Protein AF-A0A0V1NCY4-F1 (afdb_monomer)

pLDDT: mean 82.02, std 13.62, range [36.81, 96.12]

Solvent-accessible surface area (backbone atoms only — not comparable to full-atom values): 8505 Å² total; per-residue (Å²): 141,83,85,83,82,82,84,71,75,68,93,72,37,37,62,36,92,88,76,75,46,72,23,82,37,68,70,59,36,57,47,52,48,23,65,83,70,69,43,45,86,32,61,36,89,87,78,61,54,64,21,54,42,67,67,60,38,58,58,53,54,46,74,79,42,91,64,45,79,33,63,36,92,88,76,68,54,58,24,81,40,64,70,57,39,57,58,50,55,57,74,71,38,89,55,80,74,66,41,62,54,42,49,59,60,53,48,39,52,51,50,51,50,47,52,50,53,51,53,50,50,52,51,50,52,52,54,51,50,52,52,51,54,53,54,53,52,61,64,73,77,108

Mean predicted aligned error: 10.99 Å

Foldseek 3Di:
DDPPDDADDDPAWGADPVPGDTHRDPVVVVLVVCVVVVNFPDAAPPPRDTHSDPVVSVLVVLVVDPDQQLAAPPPRDGHSDPVVSLVVQVVVPPDPDPSVCCSCPVVVVVRVVSVVVVVVVVVVVVVVVVVVVVVVVVVVVD

Radius of gyration: 22.15 Å; Cα contacts (8 Å, |Δi|>4): 113; chains: 1; bounding box: 45×53×53 Å

Nearest PDB structures (foldseek):
  2i13-assembly1_A  TM=7.774E-01  e=6.929E-07  Mus musculus
  8ssu-assembly1_A  TM=8.320E-01  e=3.404E-06  Homo sapiens
  1g2f-assembly2_F  TM=8.068E-01  e=3.404E-06  Mus musculus
  5und-assembly2_B  TM=8.105E-01  e=4.439E-06  Homo sapiens
  1g2d-assembly2_F  TM=7.827E-01  e=4.439E-06  Mus musculus

Structure (mmCIF, N/CA/C/O backbone):
data_AF-A0A0V1NCY4-F1
#
_entry.id   AF-A0A0V1NCY4-F1
#
loop_
_atom_site.group_PDB
_atom_site.id
_atom_site.type_symbol
_atom_site.label_atom_id
_atom_site.label_alt_id
_atom_site.label_comp_id
_atom_site.label_asym_id
_atom_site.label_entity_id
_atom_site.label_seq_id
_atom_site.pdbx_PDB_ins_code
_atom_site.Cartn_x
_atom_site.Cartn_y
_atom_site.Cartn_z
_atom_site.occupancy
_atom_site.B_iso_or_equiv
_atom_site.auth_seq_id
_atom_site.auth_comp_id
_atom_site.auth_asym_id
_atom_site.auth_atom_id
_atom_site.pdbx_PDB_model_num
ATOM 1 N N . LEU A 1 1 ? 17.298 -17.149 -25.896 1.00 36.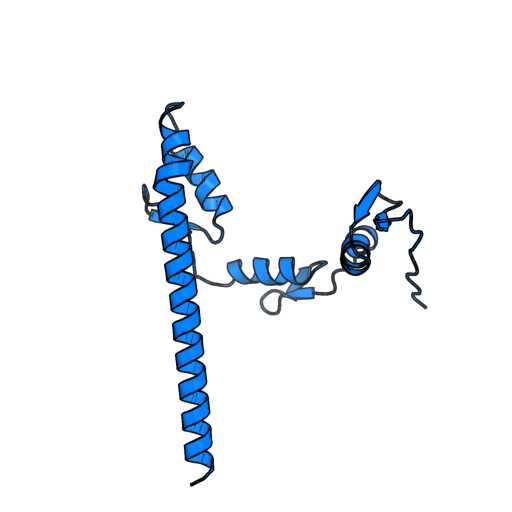81 1 LEU A N 1
ATOM 2 C CA . LEU A 1 1 ? 18.044 -15.929 -26.275 1.00 36.81 1 LEU A CA 1
ATOM 3 C C . LEU A 1 1 ? 17.178 -14.725 -25.914 1.00 36.81 1 LEU A C 1
ATOM 5 O O . LEU A 1 1 ? 16.216 -14.469 -26.620 1.00 36.81 1 LEU A O 1
ATOM 9 N N . PHE A 1 2 ? 17.408 -14.068 -24.776 1.00 37.22 2 PHE A N 1
ATOM 10 C CA . PHE A 1 2 ? 16.638 -12.874 -24.386 1.00 37.22 2 PHE A CA 1
ATOM 11 C C . PHE A 1 2 ? 17.603 -11.820 -23.841 1.00 37.22 2 PHE A C 1
ATOM 13 O O . PHE A 1 2 ? 17.679 -11.559 -22.643 1.00 37.22 2 PHE A O 1
ATOM 20 N N . GLU A 1 3 ? 18.404 -11.248 -24.736 1.00 40.53 3 GLU A N 1
ATOM 21 C CA . GLU A 1 3 ? 19.198 -10.071 -24.402 1.00 40.53 3 GLU A CA 1
ATOM 22 C C . GLU A 1 3 ? 18.304 -8.830 -24.452 1.00 40.53 3 GLU A C 1
ATOM 24 O O . GLU A 1 3 ? 18.178 -8.158 -25.471 1.00 40.53 3 GLU A O 1
ATOM 29 N N . HIS A 1 4 ? 17.674 -8.495 -23.328 1.00 48.94 4 HIS A N 1
ATOM 30 C CA . HIS A 1 4 ? 17.104 -7.163 -23.136 1.00 48.94 4 HIS A CA 1
ATOM 31 C C . HIS A 1 4 ? 18.203 -6.175 -22.738 1.00 48.94 4 HIS A C 1
ATOM 33 O O . HIS A 1 4 ? 18.232 -5.671 -21.615 1.00 48.94 4 HIS A O 1
ATOM 39 N N . ARG A 1 5 ? 19.105 -5.862 -23.674 1.00 58.69 5 ARG A N 1
ATOM 40 C CA . ARG A 1 5 ? 19.889 -4.630 -23.570 1.00 58.69 5 ARG A CA 1
ATOM 41 C C . ARG A 1 5 ? 19.020 -3.478 -24.041 1.00 58.69 5 ARG A C 1
ATOM 43 O O . ARG A 1 5 ? 18.796 -3.317 -25.237 1.00 58.69 5 ARG A O 1
ATOM 50 N N . ILE A 1 6 ? 18.560 -2.651 -23.105 1.00 57.50 6 ILE A N 1
ATOM 51 C CA . ILE A 1 6 ? 18.224 -1.274 -23.453 1.00 57.50 6 ILE A CA 1
ATOM 52 C C . ILE A 1 6 ? 18.995 -0.312 -22.563 1.00 57.50 6 ILE A C 1
ATOM 54 O O . ILE A 1 6 ? 18.854 -0.313 -21.343 1.00 57.50 6 ILE A O 1
ATOM 58 N N . HIS A 1 7 ? 19.786 0.511 -23.238 1.00 55.78 7 HIS A N 1
ATOM 59 C CA . HIS A 1 7 ? 20.427 1.722 -22.757 1.00 55.78 7 HIS A CA 1
ATOM 60 C C . HIS A 1 7 ? 20.429 2.727 -23.916 1.00 55.78 7 HIS A C 1
ATOM 62 O O . HIS A 1 7 ? 20.573 2.310 -25.062 1.00 55.78 7 HIS A O 1
ATOM 68 N N . PHE A 1 8 ? 20.319 4.023 -23.623 1.00 54.47 8 PHE A N 1
ATOM 69 C CA . PHE A 1 8 ? 21.361 4.999 -23.967 1.00 54.47 8 PHE A CA 1
ATOM 70 C C . PHE A 1 8 ? 21.134 6.275 -23.144 1.00 54.47 8 PHE A C 1
ATOM 72 O O . PHE A 1 8 ? 19.999 6.681 -22.903 1.00 54.47 8 PHE A O 1
ATOM 79 N N . GLN A 1 9 ? 22.224 6.799 -22.596 1.00 57.91 9 GLN A N 1
ATOM 80 C CA . GLN A 1 9 ? 22.275 7.621 -21.392 1.00 57.91 9 GLN A CA 1
ATOM 81 C C . GLN A 1 9 ? 22.522 9.076 -21.795 1.00 57.91 9 GLN A C 1
ATOM 83 O O . GLN A 1 9 ? 23.577 9.375 -22.344 1.00 57.91 9 GLN A O 1
ATOM 88 N N . MET A 1 10 ? 21.566 9.970 -21.530 1.00 53.09 10 MET A N 1
ATOM 89 C CA . MET A 1 10 ? 21.809 11.415 -21.589 1.00 53.09 10 MET A CA 1
ATOM 90 C C . MET A 1 10 ? 21.931 11.926 -20.151 1.00 53.09 10 MET A C 1
ATOM 92 O O . MET A 1 10 ? 20.951 12.213 -19.470 1.00 53.09 10 MET A O 1
ATOM 96 N N . GLU A 1 11 ? 23.177 11.845 -19.685 1.00 62.22 11 GLU A N 1
ATOM 97 C CA . GLU A 1 11 ? 23.866 12.480 -18.549 1.00 62.22 11 GLU A CA 1
ATOM 98 C C . GLU A 1 11 ? 23.240 12.564 -17.144 1.00 62.22 11 GLU A C 1
ATOM 100 O O . GLU A 1 11 ? 23.987 12.818 -16.207 1.00 62.22 11 GLU A O 1
ATOM 105 N N . THR A 1 12 ? 21.974 12.206 -16.899 1.00 69.75 12 THR A N 1
ATOM 106 C CA . THR A 1 12 ? 21.489 11.920 -15.524 1.00 69.75 12 THR A CA 1
ATOM 107 C C . THR A 1 12 ? 20.397 10.844 -15.427 1.00 69.75 12 THR A C 1
ATOM 109 O O . THR A 1 12 ? 20.344 10.151 -14.410 1.00 69.75 12 THR A O 1
ATOM 112 N N . ASN A 1 13 ? 19.590 10.607 -16.475 1.00 82.00 13 ASN A N 1
ATOM 113 C CA . ASN A 1 13 ? 18.447 9.676 -16.435 1.00 82.00 13 ASN A CA 1
ATOM 114 C C . ASN A 1 13 ? 18.443 8.638 -17.586 1.00 82.00 13 ASN A C 1
ATOM 116 O O . ASN A 1 13 ? 19.062 8.805 -18.635 1.00 82.00 13 ASN A O 1
ATOM 120 N N . TYR A 1 14 ? 17.715 7.537 -17.382 1.00 88.56 14 TYR A N 1
ATOM 121 C CA . TYR A 1 14 ? 17.461 6.443 -18.325 1.00 88.56 14 TYR A CA 1
ATOM 122 C C . TYR A 1 14 ? 16.130 6.675 -19.039 1.00 88.56 14 TYR A C 1
ATOM 124 O O . TYR A 1 14 ? 15.101 6.793 -18.377 1.00 88.56 14 TYR A O 1
ATOM 132 N N . PHE A 1 15 ? 16.121 6.691 -20.369 1.00 89.06 15 PHE A N 1
ATOM 133 C CA . PHE A 1 15 ? 14.943 7.067 -21.152 1.00 89.06 15 PHE A CA 1
ATOM 134 C C . PHE A 1 15 ? 14.220 5.868 -21.782 1.00 89.06 15 PHE A C 1
ATOM 136 O O . PHE A 1 15 ? 14.832 4.966 -22.361 1.00 89.06 15 PHE A O 1
ATOM 143 N N . CYS A 1 16 ? 12.889 5.855 -21.702 1.00 90.38 16 CYS A N 1
ATOM 144 C CA . CYS A 1 16 ? 12.047 4.872 -22.371 1.00 90.38 16 CYS A CA 1
ATOM 145 C C . CYS A 1 16 ? 11.605 5.351 -23.753 1.00 90.38 16 CYS A C 1
ATOM 147 O O . CYS A 1 16 ? 10.716 6.186 -23.875 1.00 90.38 16 CYS A O 1
ATOM 149 N N . LYS A 1 17 ? 12.130 4.708 -24.799 1.00 87.88 17 LYS A N 1
ATOM 150 C CA . LYS A 1 17 ? 11.770 4.968 -26.202 1.00 87.88 17 LYS A CA 1
ATOM 151 C C . LYS A 1 17 ? 10.310 4.677 -26.579 1.00 87.88 17 LYS A C 1
ATOM 153 O O . LYS A 1 17 ? 9.872 5.077 -27.646 1.00 87.88 17 LYS A O 1
ATOM 158 N N . PHE A 1 18 ? 9.576 3.933 -25.750 1.00 89.56 18 PHE A N 1
ATOM 159 C CA . PHE A 1 18 ? 8.195 3.539 -26.046 1.00 89.56 18 PHE A CA 1
ATOM 160 C C . PHE A 1 18 ? 7.153 4.513 -25.489 1.00 89.56 18 PHE A C 1
ATOM 162 O O . PHE A 1 18 ? 6.021 4.523 -25.959 1.00 89.56 18 PHE A O 1
ATOM 169 N N . CYS A 1 19 ? 7.492 5.285 -24.453 1.00 92.38 19 CYS A N 1
ATOM 170 C CA . CYS A 1 19 ? 6.544 6.203 -23.810 1.00 92.38 19 CYS A CA 1
ATOM 171 C C . CYS A 1 19 ? 7.166 7.524 -23.343 1.00 92.38 19 CYS A C 1
ATOM 173 O O . CYS A 1 19 ? 6.535 8.258 -22.586 1.00 92.38 19 CYS A O 1
ATOM 175 N N . ASN A 1 20 ? 8.400 7.803 -23.762 1.00 86.88 20 ASN A N 1
ATOM 176 C CA . ASN A 1 20 ? 9.176 9.001 -23.452 1.00 86.88 20 ASN A CA 1
ATOM 177 C C . ASN A 1 20 ? 9.314 9.329 -21.957 1.00 86.88 20 ASN A C 1
ATOM 179 O O . ASN A 1 20 ? 9.526 10.479 -21.586 1.00 86.88 20 ASN A O 1
ATOM 183 N N . LYS A 1 21 ? 9.206 8.318 -21.087 1.00 90.31 21 LYS A N 1
ATOM 184 C CA . LYS A 1 21 ? 9.443 8.468 -19.647 1.00 90.31 21 LYS A CA 1
ATOM 185 C C . LYS A 1 21 ? 10.920 8.332 -19.324 1.00 90.31 21 LYS A C 1
ATOM 187 O O . LYS A 1 21 ? 11.567 7.401 -19.804 1.00 90.31 21 LYS A O 1
ATOM 192 N N . ASP A 1 22 ? 11.415 9.193 -18.451 1.00 91.31 22 ASP A N 1
ATOM 193 C CA . ASP A 1 22 ? 12.758 9.123 -17.899 1.00 91.31 22 ASP A CA 1
ATOM 194 C C . ASP A 1 22 ? 12.761 8.527 -16.482 1.00 91.31 22 ASP A C 1
ATOM 196 O O . ASP A 1 22 ? 11.779 8.566 -15.736 1.00 91.31 22 ASP A O 1
ATOM 200 N N . PHE A 1 23 ? 13.877 7.897 -16.125 1.00 90.56 23 PHE A N 1
ATOM 201 C CA . PHE A 1 23 ? 14.050 7.210 -14.854 1.00 90.56 23 PHE A CA 1
ATOM 202 C C . PHE A 1 23 ? 15.427 7.520 -14.276 1.00 90.56 23 PHE A C 1
ATOM 204 O O . PHE A 1 23 ? 16.424 7.343 -14.967 1.00 90.56 23 PHE A O 1
ATOM 211 N N . PRO A 1 24 ? 15.536 7.859 -12.985 1.00 89.75 24 PRO A N 1
ATOM 212 C CA . PRO A 1 24 ? 16.816 8.244 -12.389 1.00 89.75 24 PRO A CA 1
ATOM 213 C C . PRO A 1 24 ? 17.778 7.071 -12.166 1.00 89.75 24 PRO A C 1
ATOM 215 O O . PRO A 1 24 ? 18.931 7.268 -11.806 1.00 89.75 24 PRO A O 1
ATOM 218 N N . THR A 1 25 ? 17.320 5.824 -12.325 1.00 89.00 25 THR A N 1
ATOM 219 C CA . THR A 1 25 ? 18.162 4.640 -12.122 1.00 89.00 25 THR A CA 1
ATOM 220 C C . THR A 1 25 ? 17.864 3.547 -13.141 1.00 89.00 25 THR A C 1
ATOM 222 O O . THR A 1 25 ? 16.710 3.345 -13.536 1.00 89.00 25 THR A O 1
ATOM 225 N N . CYS A 1 26 ? 18.895 2.762 -13.477 1.00 88.94 26 CYS A N 1
ATOM 226 C CA . CYS A 1 26 ? 18.777 1.597 -14.358 1.00 88.94 26 CYS A CA 1
ATOM 227 C C . CYS A 1 26 ? 17.738 0.599 -13.833 1.00 88.94 26 CYS A C 1
ATOM 229 O O . CYS A 1 26 ? 16.901 0.100 -14.576 1.00 88.94 26 CYS A O 1
ATOM 231 N N . SER A 1 27 ? 17.732 0.351 -12.522 1.00 89.31 27 SER A N 1
ATOM 232 C CA . SER A 1 27 ? 16.799 -0.587 -11.891 1.00 89.31 27 SER A CA 1
ATOM 233 C C . SER A 1 27 ? 15.333 -0.170 -12.047 1.00 89.31 27 SER A C 1
ATOM 235 O O . SER A 1 27 ? 14.472 -1.011 -12.316 1.00 89.31 27 SER A O 1
ATOM 237 N N . ARG A 1 28 ? 15.029 1.129 -11.914 1.00 90.56 28 ARG A N 1
ATOM 238 C CA . ARG A 1 28 ? 13.674 1.660 -12.130 1.00 90.56 28 ARG A CA 1
ATOM 239 C C . ARG A 1 28 ? 13.284 1.584 -13.597 1.00 90.56 28 ARG A C 1
ATOM 241 O O . ARG A 1 28 ? 12.158 1.192 -13.893 1.00 90.56 28 ARG A O 1
ATOM 248 N N . TYR A 1 29 ? 14.225 1.891 -14.483 1.00 91.75 29 TYR A N 1
ATOM 249 C CA . TYR A 1 29 ? 14.050 1.763 -15.919 1.00 91.75 29 TYR A CA 1
ATOM 250 C C . TYR A 1 29 ? 13.744 0.318 -16.348 1.00 91.75 29 TYR A C 1
ATOM 252 O O . TYR A 1 29 ? 12.712 0.062 -16.962 1.00 91.75 29 TYR A O 1
ATOM 260 N N . GLN A 1 30 ? 14.563 -0.656 -15.949 1.00 90.06 30 GLN A N 1
ATOM 261 C CA . GLN A 1 30 ? 14.355 -2.075 -16.264 1.00 90.06 30 GLN A CA 1
ATOM 262 C C . GLN A 1 30 ? 13.009 -2.588 -15.742 1.00 90.06 30 GLN A C 1
ATOM 264 O O . GLN A 1 30 ? 12.264 -3.260 -16.453 1.00 90.06 30 GLN A O 1
ATOM 269 N N . MET A 1 31 ? 12.652 -2.223 -14.509 1.00 91.38 31 MET A N 1
ATOM 270 C CA . MET A 1 31 ? 11.349 -2.553 -13.938 1.00 91.38 31 MET A CA 1
ATOM 271 C C . MET A 1 31 ? 10.192 -1.927 -14.728 1.00 91.38 31 MET A C 1
ATOM 273 O O . MET A 1 31 ? 9.142 -2.553 -14.862 1.00 91.38 31 MET A O 1
ATOM 277 N N . HIS A 1 32 ? 10.362 -0.712 -15.250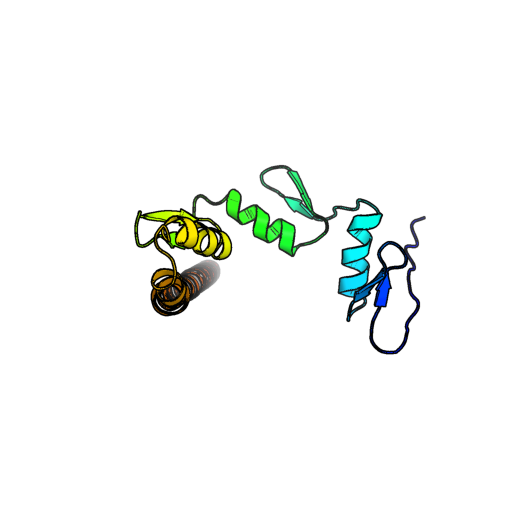 1.00 92.62 32 HIS A N 1
ATOM 278 C CA . HIS A 1 32 ? 9.376 -0.079 -16.118 1.00 92.62 32 HIS A CA 1
ATOM 279 C C . HIS A 1 32 ? 9.220 -0.827 -17.449 1.00 92.62 32 HIS A C 1
ATOM 281 O O . HIS A 1 32 ? 8.089 -1.044 -17.885 1.00 92.62 32 HIS A O 1
ATOM 287 N N . MET A 1 33 ? 10.315 -1.300 -18.049 1.00 93.00 33 MET A N 1
ATOM 288 C CA . MET A 1 33 ? 10.279 -2.042 -19.314 1.00 93.00 33 MET A CA 1
ATOM 289 C C . MET A 1 33 ? 9.431 -3.319 -19.252 1.00 93.00 33 MET A C 1
ATOM 291 O O . MET A 1 33 ? 8.849 -3.713 -20.262 1.00 93.00 33 MET A O 1
ATOM 295 N N . ASN A 1 34 ? 9.257 -3.916 -18.069 1.00 93.75 34 ASN A N 1
ATOM 296 C CA . ASN A 1 34 ? 8.318 -5.024 -17.863 1.00 93.75 34 ASN A CA 1
ATOM 297 C C . ASN A 1 34 ? 6.886 -4.696 -18.323 1.00 93.75 34 ASN A C 1
ATOM 299 O O . ASN A 1 34 ? 6.153 -5.601 -18.707 1.00 93.75 34 ASN A O 1
ATOM 303 N N . ILE A 1 35 ? 6.473 -3.423 -18.289 1.00 92.69 35 ILE A N 1
ATOM 304 C CA . ILE A 1 35 ? 5.158 -2.985 -18.778 1.00 92.69 35 ILE A CA 1
ATOM 305 C C . ILE A 1 35 ? 5.064 -3.177 -20.291 1.00 92.69 35 ILE A C 1
ATOM 307 O O . ILE A 1 35 ? 4.099 -3.773 -20.759 1.00 92.69 35 ILE A O 1
ATOM 311 N N . HIS A 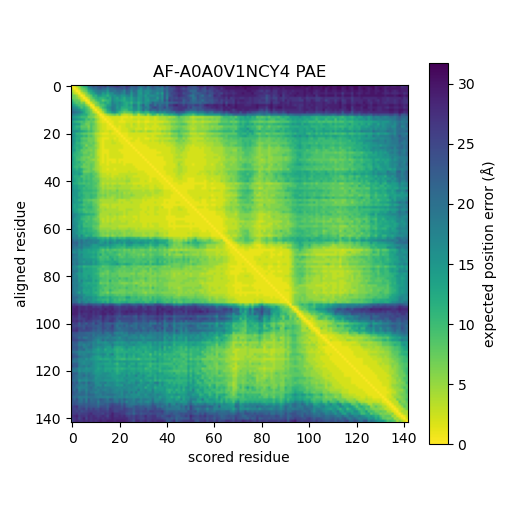1 36 ? 6.071 -2.718 -21.034 1.00 92.94 36 HIS A N 1
ATOM 312 C CA . HIS A 1 36 ? 6.093 -2.807 -22.495 1.00 92.94 36 HIS A CA 1
ATOM 313 C C . HIS A 1 36 ? 6.180 -4.251 -22.987 1.00 92.94 36 HIS A C 1
ATOM 315 O O . HIS A 1 36 ? 5.539 -4.606 -23.967 1.00 92.94 36 HIS A O 1
ATOM 321 N N . TYR A 1 37 ? 6.907 -5.099 -22.263 1.00 92.00 37 TYR A N 1
ATOM 322 C CA . TYR A 1 37 ? 7.048 -6.513 -22.606 1.00 92.00 37 TYR A CA 1
ATOM 323 C C . TYR A 1 37 ? 5.976 -7.418 -21.990 1.00 92.00 37 TYR A C 1
ATOM 325 O O . TYR A 1 37 ? 6.039 -8.635 -22.138 1.00 92.00 37 TYR A O 1
ATOM 333 N N . GLY A 1 38 ? 5.024 -6.861 -21.235 1.00 92.06 38 GLY A N 1
ATOM 334 C CA . GLY A 1 38 ? 4.008 -7.647 -20.532 1.00 92.06 38 GLY A CA 1
ATOM 335 C C . GLY A 1 38 ? 4.567 -8.606 -19.467 1.00 92.06 38 GLY A C 1
ATOM 336 O O . GLY A 1 38 ? 3.847 -9.477 -18.978 1.00 92.06 38 GLY A O 1
ATOM 337 N N . ILE A 1 39 ? 5.833 -8.454 -19.069 1.00 94.12 39 ILE A N 1
ATOM 338 C CA . ILE A 1 39 ? 6.503 -9.343 -18.119 1.00 94.12 39 ILE A CA 1
ATOM 339 C C . ILE A 1 39 ? 5.977 -9.063 -16.707 1.00 94.12 39 ILE A C 1
ATOM 341 O O . ILE A 1 39 ? 5.962 -7.935 -16.211 1.00 94.12 39 ILE A O 1
ATOM 345 N N . ARG A 1 40 ? 5.542 -10.118 -16.014 1.00 94.44 40 ARG A N 1
ATOM 346 C CA . ARG A 1 40 ? 5.024 -10.041 -14.640 1.00 94.44 40 ARG A CA 1
ATOM 347 C C . ARG A 1 40 ? 5.710 -11.089 -13.762 1.00 94.44 40 ARG A C 1
ATOM 349 O O . ARG A 1 40 ? 5.143 -12.161 -13.526 1.00 94.44 40 ARG A O 1
ATOM 356 N N . PRO A 1 41 ? 6.944 -10.828 -13.300 1.00 92.69 41 PRO A N 1
ATOM 357 C CA . PRO A 1 41 ? 7.748 -11.853 -12.644 1.00 92.69 41 PRO A CA 1
ATOM 358 C C . PRO A 1 41 ? 7.269 -12.159 -11.219 1.00 92.69 41 PRO A C 1
ATOM 360 O O . PRO A 1 41 ? 7.585 -13.209 -10.674 1.00 92.69 41 PRO A O 1
ATOM 363 N N . PHE A 1 42 ? 6.462 -11.286 -10.614 1.00 95.31 42 PHE A N 1
ATOM 364 C CA . PHE A 1 42 ? 6.060 -11.417 -9.217 1.00 95.31 42 PHE A CA 1
ATOM 365 C C . PHE A 1 42 ? 4.640 -11.975 -9.098 1.00 95.31 42 PHE A C 1
ATOM 367 O O . PHE A 1 42 ? 3.676 -11.246 -9.319 1.00 95.31 42 PHE A O 1
ATOM 374 N N . ALA A 1 43 ? 4.494 -13.242 -8.714 1.00 95.81 43 ALA A N 1
ATOM 375 C CA . ALA A 1 43 ? 3.193 -13.871 -8.474 1.00 95.81 43 ALA A CA 1
ATOM 376 C C . ALA A 1 43 ? 2.740 -13.731 -7.010 1.00 95.81 43 ALA A C 1
ATOM 378 O O . ALA A 1 43 ? 3.551 -13.829 -6.084 1.00 95.81 43 ALA A O 1
ATOM 379 N N . CYS A 1 44 ? 1.444 -13.498 -6.802 1.00 95.62 44 CYS A N 1
ATOM 380 C CA . CYS A 1 44 ? 0.776 -13.645 -5.514 1.00 95.62 44 CYS A CA 1
ATOM 381 C C . CYS A 1 44 ? 0.693 -15.132 -5.154 1.00 95.62 44 CYS A C 1
ATOM 383 O O . CYS A 1 44 ? 0.200 -15.924 -5.951 1.00 95.62 44 CYS A O 1
ATOM 385 N N . GLN A 1 45 ? 1.137 -15.502 -3.953 1.00 92.00 45 GLN A N 1
ATOM 386 C CA . GLN A 1 45 ? 1.091 -16.895 -3.491 1.00 92.00 45 GLN A CA 1
ATOM 387 C C . GLN A 1 45 ? -0.320 -17.344 -3.086 1.00 92.00 45 GLN A C 1
ATOM 389 O O . GLN A 1 45 ? -0.593 -18.533 -3.087 1.00 92.00 45 GLN A O 1
ATOM 394 N N . THR A 1 46 ? -1.216 -16.405 -2.771 1.00 93.12 46 THR A N 1
ATOM 395 C CA . THR A 1 46 ? -2.589 -16.714 -2.347 1.00 93.12 46 THR A CA 1
ATOM 396 C C . THR A 1 46 ? -3.534 -16.928 -3.528 1.00 93.12 46 THR A C 1
ATOM 398 O O . THR A 1 46 ? -4.346 -17.840 -3.488 1.00 93.12 46 THR A O 1
ATOM 401 N N . CYS A 1 47 ? -3.452 -16.103 -4.580 1.00 95.19 47 CYS A N 1
ATOM 402 C CA . CYS A 1 47 ? -4.393 -16.157 -5.710 1.00 95.19 47 CYS A CA 1
ATOM 403 C C . CYS A 1 47 ? -3.736 -16.301 -7.093 1.00 95.19 47 CYS A C 1
ATOM 405 O O . CYS A 1 47 ? -4.413 -16.193 -8.111 1.00 95.19 47 CYS A O 1
ATOM 407 N N . GLY A 1 48 ? -2.411 -16.453 -7.171 1.00 94.62 48 GLY A N 1
ATOM 408 C CA . GLY A 1 48 ? -1.685 -16.615 -8.439 1.00 94.62 48 GLY A CA 1
ATOM 409 C C . GLY A 1 48 ? -1.553 -15.347 -9.296 1.00 94.62 48 GLY A C 1
ATOM 410 O O . GLY A 1 48 ? -0.784 -15.333 -10.259 1.00 94.62 48 GLY A O 1
ATOM 411 N N . LYS A 1 49 ? -2.237 -14.244 -8.953 1.00 96.12 49 LYS A N 1
ATOM 412 C CA . LYS A 1 49 ? -2.196 -12.986 -9.719 1.00 96.12 49 LYS A CA 1
ATOM 413 C C . LYS A 1 49 ? -0.766 -12.448 -9.862 1.00 96.12 49 LYS A C 1
ATOM 415 O O . LYS A 1 49 ? -0.022 -12.380 -8.884 1.00 96.12 49 LYS A O 1
ATOM 420 N N . ARG A 1 50 ? -0.381 -12.026 -11.075 1.00 95.75 50 ARG A N 1
ATOM 421 C CA . ARG A 1 50 ? 0.997 -11.610 -11.405 1.00 95.75 50 ARG A CA 1
ATOM 422 C C . ARG A 1 50 ? 1.167 -10.091 -11.541 1.00 95.75 50 ARG A C 1
ATOM 424 O O . ARG A 1 50 ? 0.323 -9.388 -12.105 1.00 95.75 50 ARG A O 1
ATOM 431 N N . PHE A 1 51 ? 2.312 -9.591 -11.083 1.00 94.75 51 PHE A N 1
ATOM 432 C CA . PHE A 1 51 ? 2.681 -8.176 -11.024 1.00 94.75 51 PHE A CA 1
ATOM 433 C C . PHE A 1 51 ? 4.038 -7.928 -11.686 1.00 94.75 51 PHE A C 1
ATOM 435 O O . PHE A 1 51 ? 4.926 -8.779 -11.652 1.00 94.75 51 PHE A O 1
ATOM 442 N N . ASN A 1 52 ? 4.202 -6.738 -12.265 1.00 91.44 52 ASN A N 1
ATOM 443 C CA . ASN A 1 52 ? 5.436 -6.300 -12.931 1.00 91.44 52 ASN A CA 1
ATOM 444 C C . ASN A 1 52 ? 6.535 -5.847 -11.952 1.00 91.44 52 ASN A C 1
ATOM 446 O O . ASN A 1 52 ? 7.696 -5.745 -12.341 1.00 91.44 52 ASN A O 1
ATOM 450 N N . ASN A 1 53 ? 6.190 -5.612 -10.680 1.00 92.19 53 ASN A N 1
ATOM 451 C CA . ASN A 1 53 ? 7.141 -5.256 -9.635 1.00 92.19 53 ASN A CA 1
ATOM 452 C C . ASN A 1 53 ? 6.766 -5.824 -8.253 1.00 92.19 53 ASN A C 1
ATOM 454 O O . ASN A 1 53 ? 5.600 -6.119 -7.964 1.00 92.19 53 ASN A O 1
ATOM 458 N N . ARG A 1 54 ? 7.776 -5.953 -7.379 1.00 92.06 54 ARG A N 1
ATOM 459 C CA . ARG A 1 54 ? 7.641 -6.518 -6.025 1.00 92.06 54 ARG A CA 1
ATOM 460 C C . ARG A 1 54 ? 6.726 -5.685 -5.124 1.00 92.06 54 ARG A C 1
ATOM 462 O O . ARG A 1 54 ? 5.966 -6.260 -4.346 1.00 92.06 54 ARG A O 1
ATOM 469 N N . GLY A 1 55 ? 6.785 -4.356 -5.226 1.00 91.94 55 GLY A N 1
ATOM 470 C CA . GLY A 1 55 ? 5.983 -3.435 -4.414 1.00 91.94 55 GLY A CA 1
ATOM 471 C C . GLY A 1 55 ? 4.484 -3.556 -4.695 1.00 91.94 55 GLY A C 1
ATOM 472 O O . GLY A 1 55 ? 3.685 -3.623 -3.765 1.00 91.94 55 GLY A O 1
ATOM 473 N N . ALA A 1 56 ? 4.104 -3.681 -5.966 1.00 92.56 56 ALA A N 1
ATOM 474 C CA . ALA A 1 56 ? 2.731 -3.896 -6.405 1.00 92.56 56 ALA A CA 1
ATOM 475 C C . ALA A 1 56 ? 2.185 -5.229 -5.886 1.00 92.56 56 ALA A C 1
ATOM 477 O O . ALA A 1 56 ? 1.101 -5.253 -5.306 1.00 92.56 56 ALA A O 1
ATOM 478 N N . ARG A 1 57 ? 2.968 -6.316 -5.989 1.00 95.00 57 ARG A N 1
ATOM 479 C CA . ARG A 1 57 ? 2.603 -7.604 -5.379 1.00 95.00 57 ARG A CA 1
ATOM 480 C C . ARG A 1 57 ? 2.430 -7.473 -3.865 1.00 95.00 57 ARG A C 1
ATOM 482 O O . ARG A 1 57 ? 1.437 -7.935 -3.321 1.00 95.00 57 ARG A O 1
ATOM 489 N N . TYR A 1 58 ? 3.386 -6.851 -3.175 1.00 91.62 58 TYR A N 1
ATOM 490 C CA . TYR A 1 58 ? 3.322 -6.6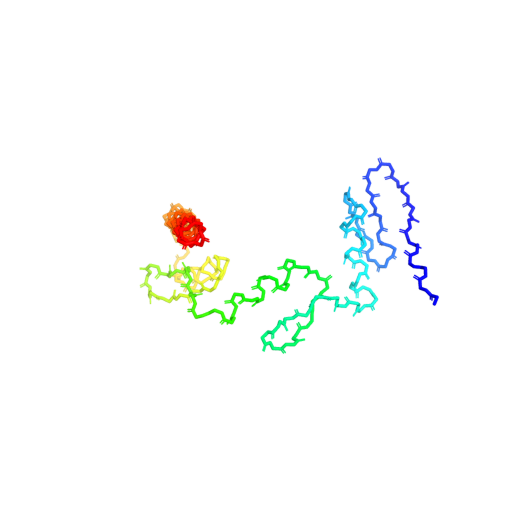67 -1.723 1.00 91.62 58 TYR A CA 1
ATOM 491 C C . TYR A 1 58 ? 2.091 -5.858 -1.293 1.00 91.62 58 TYR A C 1
ATOM 493 O O . TYR A 1 58 ? 1.402 -6.234 -0.351 1.00 91.62 58 TYR A O 1
ATOM 501 N N . ASN A 1 59 ? 1.772 -4.773 -2.001 1.00 89.12 59 ASN A N 1
ATOM 502 C CA . ASN A 1 59 ? 0.571 -3.989 -1.732 1.00 89.12 59 ASN A CA 1
ATOM 503 C C . ASN A 1 59 ? -0.708 -4.771 -2.022 1.00 89.12 59 ASN A C 1
ATOM 505 O O . ASN A 1 59 ? -1.660 -4.649 -1.259 1.00 89.12 59 ASN A O 1
ATOM 509 N N . HIS A 1 60 ? -0.720 -5.589 -3.072 1.00 91.88 60 HIS A N 1
ATOM 510 C CA . HIS A 1 60 ? -1.837 -6.476 -3.359 1.00 91.88 60 HIS A CA 1
ATOM 511 C C . HIS A 1 60 ? -2.075 -7.488 -2.237 1.00 91.88 60 HIS A C 1
ATOM 513 O O . HIS A 1 60 ? -3.222 -7.689 -1.871 1.00 91.88 60 HIS A O 1
ATOM 519 N N . MET A 1 61 ? -1.030 -8.047 -1.613 1.00 90.44 61 MET A N 1
ATOM 520 C CA . MET A 1 61 ? -1.202 -8.982 -0.487 1.00 90.44 61 MET A CA 1
ATOM 521 C C . MET A 1 61 ? -2.035 -8.403 0.668 1.00 90.44 61 MET A C 1
ATOM 523 O O . MET A 1 61 ? -2.628 -9.166 1.423 1.00 90.44 61 MET A O 1
ATOM 527 N N . LYS A 1 62 ? -2.128 -7.072 0.797 1.00 87.38 62 LYS A N 1
ATOM 5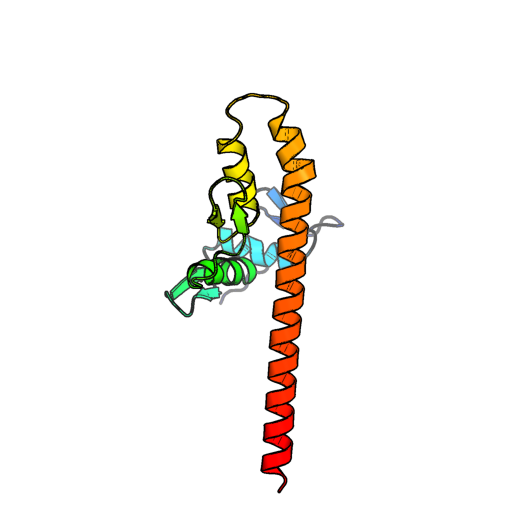28 C CA . LYS A 1 62 ? -2.972 -6.425 1.811 1.00 87.38 62 LYS A CA 1
ATOM 529 C C . LYS A 1 62 ? -4.457 -6.753 1.651 1.00 87.38 62 LYS A C 1
ATOM 531 O O . LYS A 1 62 ? -5.145 -6.748 2.658 1.00 87.38 62 LYS A O 1
ATOM 536 N N . ILE A 1 63 ? -4.933 -7.065 0.442 1.00 87.25 63 ILE A N 1
ATOM 537 C CA . ILE A 1 63 ? -6.346 -7.419 0.214 1.00 87.25 63 ILE A CA 1
ATOM 538 C C . ILE A 1 63 ? -6.681 -8.830 0.706 1.00 87.25 63 ILE A C 1
ATOM 540 O O . ILE A 1 63 ? -7.835 -9.134 0.965 1.00 87.25 63 ILE A O 1
ATOM 544 N N . HIS A 1 64 ? -5.677 -9.706 0.803 1.00 88.62 64 HIS A N 1
ATOM 545 C CA . HIS A 1 64 ? -5.845 -11.043 1.374 1.00 88.62 64 HIS A CA 1
ATOM 546 C C . HIS A 1 64 ? -5.788 -11.022 2.903 1.00 88.62 64 HIS A C 1
ATOM 548 O O . HIS A 1 64 ? -6.074 -12.024 3.547 1.00 88.62 64 HIS A O 1
ATOM 554 N N . SER A 1 65 ? -5.411 -9.887 3.494 1.00 81.56 65 SER A N 1
ATOM 555 C CA . SER A 1 65 ? -5.522 -9.674 4.927 1.00 81.56 65 SER A CA 1
ATOM 556 C C . SER A 1 65 ? -6.918 -9.152 5.245 1.00 81.56 65 SER A C 1
ATOM 558 O O . SER A 1 65 ? -7.380 -8.207 4.614 1.00 81.56 65 SER A O 1
ATOM 560 N N . SER A 1 66 ? -7.556 -9.698 6.278 1.00 77.06 66 SER A N 1
ATOM 561 C CA . SER A 1 66 ? -8.775 -9.122 6.862 1.00 77.06 66 SER A CA 1
ATOM 562 C C . SER A 1 66 ? -8.520 -7.789 7.581 1.00 77.06 66 SER A C 1
ATOM 564 O O . SER A 1 66 ? -9.460 -7.121 8.004 1.00 77.06 66 SER A O 1
ATOM 566 N N . ALA A 1 67 ? -7.258 -7.367 7.723 1.00 81.62 67 ALA A N 1
ATOM 567 C CA . ALA A 1 67 ? -6.920 -6.117 8.379 1.00 81.62 67 ALA A CA 1
ATOM 568 C C . ALA A 1 67 ? -7.266 -4.911 7.488 1.00 81.62 67 ALA A C 1
ATOM 570 O O . ALA A 1 67 ? -6.642 -4.674 6.445 1.00 81.62 67 ALA A O 1
ATOM 571 N N . LEU A 1 68 ? -8.203 -4.096 7.972 1.00 85.19 68 LEU A N 1
ATOM 572 C CA . LEU A 1 68 ? -8.586 -2.795 7.424 1.00 85.19 68 LEU A CA 1
ATOM 573 C C . LEU A 1 68 ? -8.128 -1.697 8.383 1.00 85.19 68 LEU A C 1
ATOM 575 O O . LEU A 1 68 ? -8.855 -1.289 9.278 1.00 85.19 68 LEU A O 1
ATOM 579 N N . PRO A 1 69 ? -6.876 -1.256 8.278 1.00 83.31 69 PRO A N 1
ATOM 580 C CA . PRO A 1 69 ? -6.279 -0.493 9.358 1.00 83.31 69 PRO A CA 1
ATOM 581 C C . PRO A 1 69 ? -6.524 1.005 9.340 1.00 83.31 69 PRO A C 1
ATOM 583 O O . PRO A 1 69 ? -6.039 1.688 10.236 1.00 83.31 69 PRO A O 1
ATOM 586 N N . TYR A 1 70 ? -7.142 1.505 8.278 1.00 87.38 70 TYR A N 1
ATOM 587 C CA . TYR A 1 70 ? -7.455 2.914 8.136 1.00 87.38 70 TYR A CA 1
ATOM 588 C C . TYR A 1 70 ? -8.951 3.063 8.333 1.00 87.38 70 TYR A C 1
ATOM 590 O O . TYR A 1 70 ? -9.718 2.775 7.420 1.00 87.38 70 TYR A O 1
ATOM 598 N N . GLU A 1 71 ? -9.355 3.465 9.528 1.00 88.06 71 GLU A N 1
ATOM 599 C CA . GLU A 1 71 ? -10.761 3.588 9.905 1.00 88.06 71 GLU A CA 1
ATOM 600 C C . GLU A 1 71 ? -11.225 5.042 9.808 1.00 88.06 71 GLU A C 1
ATOM 602 O O . GLU A 1 71 ? -10.504 5.965 10.204 1.00 88.06 71 GLU A O 1
ATOM 607 N N . CYS A 1 72 ? -12.419 5.241 9.246 1.00 86.06 72 CYS A N 1
ATOM 608 C CA . CYS A 1 72 ? -13.073 6.534 9.166 1.00 86.06 72 CYS A CA 1
ATOM 609 C C . CYS A 1 72 ? -13.659 6.913 10.527 1.00 86.06 72 CYS A C 1
ATOM 611 O O . CYS A 1 72 ? -14.591 6.249 10.959 1.00 86.06 72 CYS A O 1
ATOM 613 N N . PRO A 1 73 ? -13.218 8.013 11.153 1.00 79.69 73 PRO A N 1
ATOM 614 C CA . PRO A 1 73 ? -13.705 8.401 12.476 1.00 79.69 73 PRO A CA 1
ATOM 615 C C . PRO A 1 73 ? -15.163 8.878 12.498 1.00 79.69 73 PRO A C 1
ATOM 617 O O . PRO A 1 73 ? -15.726 9.041 13.573 1.00 79.69 73 PRO A O 1
ATOM 620 N N . LEU A 1 74 ? -15.765 9.143 11.333 1.00 81.19 74 LEU A N 1
ATOM 621 C CA . LEU A 1 74 ? -17.142 9.632 11.229 1.00 81.19 74 LEU A CA 1
ATOM 622 C C . LEU A 1 74 ? -18.170 8.504 11.134 1.00 81.19 74 LEU A C 1
ATOM 624 O O . LEU A 1 74 ? -19.265 8.622 11.671 1.00 81.19 74 LEU A O 1
ATOM 628 N N . CYS A 1 75 ? -17.841 7.425 10.423 1.00 87.31 75 CYS A N 1
ATOM 629 C CA . CYS A 1 75 ? -18.786 6.340 10.145 1.00 87.31 75 CYS A CA 1
ATOM 630 C C . CYS A 1 75 ? -18.213 4.941 10.392 1.00 87.31 75 CYS A C 1
ATOM 632 O O . CYS A 1 75 ? -18.846 3.953 10.0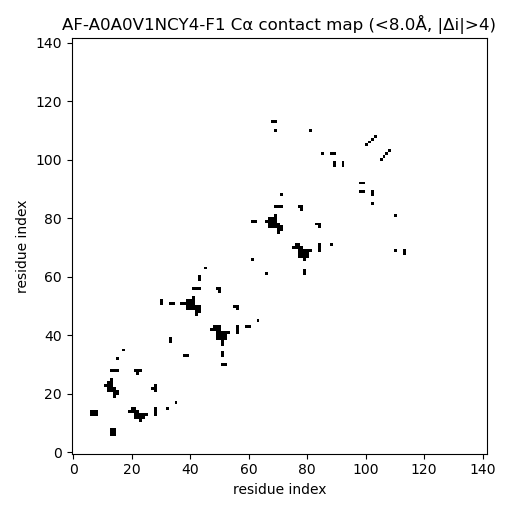26 1.00 87.31 75 CYS A O 1
ATOM 634 N N . GLN A 1 76 ? -17.007 4.846 10.959 1.00 87.94 76 GLN A N 1
ATOM 635 C CA . GLN A 1 76 ? -16.308 3.603 11.306 1.00 87.94 76 GLN A CA 1
ATOM 636 C C . GLN A 1 76 ? -16.037 2.664 10.121 1.00 87.94 76 GLN A C 1
ATOM 638 O O . GLN A 1 76 ? -15.625 1.515 10.277 1.00 87.94 76 GLN A O 1
ATOM 643 N N . LYS A 1 77 ? -16.205 3.156 8.888 1.00 89.75 77 LYS A N 1
ATOM 644 C CA . LYS A 1 77 ? -15.847 2.406 7.686 1.00 89.75 77 LYS A CA 1
ATOM 645 C C . LYS A 1 77 ? -14.330 2.290 7.579 1.00 89.75 77 LYS A C 1
ATOM 647 O O . LYS A 1 77 ? -13.623 3.297 7.626 1.00 89.75 77 LYS A O 1
ATOM 652 N N . ALA A 1 78 ? -13.837 1.072 7.388 1.00 90.50 78 ALA A N 1
ATOM 653 C CA . ALA A 1 78 ? -12.410 0.784 7.370 1.00 90.50 78 ALA A CA 1
ATOM 654 C C . ALA A 1 78 ? -11.883 0.444 5.963 1.00 90.50 78 ALA A C 1
ATOM 656 O O . ALA A 1 78 ? -12.588 -0.116 5.123 1.00 90.50 78 ALA A O 1
ATOM 657 N N . PHE A 1 79 ? -10.621 0.793 5.702 1.00 88.81 79 PHE A N 1
ATOM 658 C CA . PHE A 1 79 ? -9.970 0.707 4.394 1.00 88.81 79 PHE A CA 1
ATOM 659 C C . PHE A 1 79 ? -8.585 0.057 4.491 1.00 88.81 79 PHE A C 1
ATOM 661 O O . PHE A 1 79 ? -7.866 0.214 5.480 1.00 88.81 79 PHE A O 1
ATOM 668 N N . HIS A 1 80 ? -8.153 -0.618 3.419 1.00 86.50 80 HIS A N 1
ATOM 669 C CA . HIS A 1 80 ? -6.800 -1.189 3.319 1.00 86.50 80 HIS A CA 1
ATOM 670 C C . HIS A 1 80 ? -5.700 -0.134 3.119 1.00 86.50 80 HIS A C 1
ATOM 672 O O . HIS A 1 80 ? -4.526 -0.397 3.408 1.00 86.50 80 HIS A O 1
ATOM 678 N N . TRP A 1 81 ? -6.060 1.052 2.615 1.00 86.38 81 TRP A N 1
ATOM 679 C CA . TRP A 1 81 ? -5.118 2.099 2.224 1.00 86.38 81 TRP A CA 1
ATOM 680 C C . TRP A 1 81 ? -5.546 3.474 2.743 1.00 86.38 81 TRP A C 1
ATOM 682 O O . TRP A 1 81 ? -6.718 3.836 2.675 1.00 86.38 81 TRP A O 1
ATOM 692 N N . GLU A 1 82 ? -4.566 4.268 3.181 1.00 86.00 82 GLU A N 1
ATOM 693 C CA . GLU A 1 82 ? -4.763 5.652 3.636 1.00 86.00 82 GLU A CA 1
ATOM 694 C C . GLU A 1 82 ? -5.422 6.521 2.565 1.00 86.00 82 GLU A C 1
ATOM 696 O O . GLU A 1 82 ? -6.330 7.285 2.868 1.00 86.00 82 GLU A O 1
ATOM 701 N N . LEU A 1 83 ? -4.981 6.400 1.310 1.00 86.06 83 LEU A N 1
ATOM 702 C CA . LEU A 1 83 ? -5.524 7.195 0.211 1.00 86.06 83 LEU A CA 1
ATOM 703 C C . LEU A 1 83 ? -7.022 6.932 0.014 1.00 86.06 83 LEU A C 1
ATOM 705 O O . LEU A 1 83 ? -7.776 7.860 -0.253 1.00 86.06 83 LEU A O 1
ATOM 709 N N . SER A 1 84 ? -7.460 5.683 0.193 1.00 89.38 84 SER A N 1
ATOM 710 C CA . SER A 1 84 ? -8.878 5.326 0.123 1.00 89.38 84 SER A CA 1
ATOM 711 C C . SER A 1 84 ? -9.674 5.945 1.264 1.00 89.38 84 SER A C 1
ATOM 713 O O . SER A 1 84 ? -10.760 6.456 1.014 1.00 89.38 84 SER A O 1
ATOM 715 N N . LEU A 1 85 ? -9.122 5.970 2.482 1.00 87.19 85 LEU A N 1
ATOM 716 C CA . LEU A 1 85 ? -9.730 6.695 3.596 1.00 87.19 85 LEU A CA 1
ATOM 717 C C . LEU A 1 85 ? -9.792 8.204 3.305 1.00 87.19 85 LEU A C 1
ATOM 719 O O . LEU A 1 85 ? -10.855 8.792 3.441 1.00 87.19 85 LEU A O 1
ATOM 723 N N . LYS A 1 86 ? -8.701 8.828 2.843 1.00 84.44 86 LYS A N 1
ATOM 724 C CA . LYS A 1 86 ? -8.675 10.256 2.471 1.00 84.44 86 LYS A CA 1
ATOM 725 C C . LYS A 1 86 ? -9.722 10.592 1.412 1.00 84.44 86 LYS A C 1
ATOM 727 O O . LYS A 1 86 ? -10.465 11.554 1.567 1.00 84.44 86 LYS A O 1
ATOM 732 N N . GLN A 1 87 ? -9.827 9.777 0.364 1.00 85.56 87 GLN A N 1
ATOM 733 C CA . GLN A 1 87 ? -10.843 9.957 -0.671 1.00 85.56 87 GLN A CA 1
ATOM 734 C C . GLN A 1 87 ? -12.261 9.755 -0.121 1.00 85.56 87 GLN A C 1
ATOM 736 O O . GLN A 1 87 ? -13.175 10.478 -0.502 1.00 85.56 87 GLN A O 1
ATOM 741 N N . HIS A 1 88 ? -12.453 8.800 0.789 1.00 86.50 88 HIS A N 1
ATOM 742 C CA . HIS A 1 88 ? -13.733 8.597 1.457 1.00 86.50 88 HIS A CA 1
ATOM 743 C C . HIS A 1 88 ? -14.109 9.767 2.373 1.00 86.50 88 HIS A C 1
ATOM 745 O O . HIS A 1 88 ? -15.273 10.154 2.406 1.00 86.50 88 HIS A O 1
ATOM 751 N N . LEU A 1 89 ? -13.151 10.379 3.067 1.00 80.88 89 LEU A N 1
ATOM 752 C CA . LEU A 1 89 ? -13.416 11.548 3.906 1.00 80.88 89 LEU A CA 1
ATOM 753 C C . LEU A 1 89 ? -13.984 12.718 3.094 1.00 80.88 89 LEU A C 1
ATOM 755 O O . LEU A 1 89 ? -14.868 13.414 3.580 1.00 80.88 89 LEU A O 1
ATOM 759 N N . LYS A 1 90 ? -13.598 12.848 1.818 1.00 80.00 90 LYS A N 1
ATOM 760 C CA . LYS A 1 90 ? -14.211 13.814 0.892 1.00 80.00 90 LYS A CA 1
ATOM 761 C C . LYS A 1 90 ? -15.685 13.528 0.595 1.00 80.00 90 LYS A C 1
ATOM 763 O O . LYS A 1 90 ? -16.433 14.457 0.341 1.00 80.00 90 LYS A O 1
ATOM 768 N N . SER A 1 91 ? -16.143 12.274 0.665 1.00 81.56 91 SER A N 1
ATOM 769 C CA . SER A 1 91 ? -17.580 11.973 0.507 1.00 81.56 91 SER A CA 1
ATOM 770 C C . SER A 1 91 ? -18.437 12.445 1.686 1.00 81.56 91 SER A C 1
ATOM 772 O O . SER A 1 91 ? -19.647 12.572 1.539 1.00 81.56 91 SER A O 1
ATOM 774 N N . HIS A 1 92 ? -17.822 12.751 2.835 1.00 76.31 92 HIS A N 1
ATOM 775 C CA . HIS A 1 92 ? -18.506 13.399 3.960 1.00 76.31 92 HIS A CA 1
ATOM 776 C C . HIS A 1 92 ? -18.571 14.929 3.803 1.00 76.31 92 HIS A C 1
ATOM 778 O O . HIS A 1 92 ? -19.266 15.595 4.566 1.00 76.31 92 HIS A O 1
ATOM 784 N N . ALA A 1 93 ? -17.888 15.502 2.805 1.00 69.56 93 ALA A N 1
ATOM 785 C CA . ALA A 1 93 ? -17.721 16.942 2.612 1.00 69.56 93 ALA A CA 1
ATOM 786 C C . ALA A 1 93 ? -18.890 17.621 1.871 1.00 69.56 93 ALA A C 1
ATOM 788 O O . ALA A 1 93 ? -18.677 18.566 1.120 1.00 69.56 93 ALA A O 1
ATOM 789 N N . ASN A 1 94 ? -20.140 17.201 2.098 1.00 60.88 94 ASN A N 1
ATOM 790 C CA . ASN A 1 94 ? -21.326 17.770 1.432 1.00 60.88 94 ASN A CA 1
ATOM 791 C C . ASN A 1 94 ? -21.603 19.267 1.725 1.00 60.88 94 ASN A C 1
ATOM 793 O O . ASN A 1 94 ? -22.667 19.765 1.362 1.00 60.88 94 ASN A O 1
ATOM 797 N N . ARG A 1 95 ? -20.680 20.011 2.347 1.00 55.81 95 ARG A N 1
ATOM 798 C CA . ARG A 1 95 ? -20.689 21.478 2.414 1.00 55.81 95 ARG A CA 1
ATOM 799 C C . ARG A 1 95 ? -19.250 21.992 2.322 1.00 55.81 95 ARG A C 1
ATOM 801 O O . ARG A 1 95 ? -18.439 21.698 3.198 1.00 55.81 95 ARG A O 1
ATOM 808 N N . GLY A 1 96 ? -18.971 22.687 1.218 1.00 60.22 96 GLY A N 1
ATOM 809 C CA . GLY A 1 96 ? -17.650 23.147 0.797 1.00 60.22 96 GLY A CA 1
ATOM 810 C C . GLY A 1 96 ? -16.915 23.985 1.845 1.00 60.22 96 GLY A C 1
ATOM 811 O O . GLY A 1 96 ? -17.517 24.606 2.718 1.00 60.22 96 GLY A O 1
ATOM 812 N N . ASP A 1 97 ? -15.593 23.959 1.742 1.00 56.12 97 ASP A N 1
ATOM 813 C CA . ASP A 1 97 ? -14.606 24.820 2.405 1.00 56.12 97 ASP A CA 1
ATOM 814 C C . ASP A 1 97 ? -14.213 24.454 3.848 1.00 56.12 97 ASP A C 1
ATOM 816 O O . ASP A 1 97 ? -13.022 24.326 4.134 1.00 56.12 97 ASP A O 1
ATOM 820 N N . ILE A 1 98 ? -15.149 24.190 4.767 1.00 58.22 98 ILE A N 1
ATOM 821 C CA . ILE A 1 98 ? -14.779 23.873 6.169 1.00 58.22 98 ILE A CA 1
ATOM 822 C C . ILE A 1 98 ? -14.231 22.438 6.312 1.00 58.22 98 ILE A C 1
ATOM 824 O O . ILE A 1 98 ? -13.353 22.181 7.142 1.00 58.22 98 ILE A O 1
ATOM 828 N N . MET A 1 99 ? -14.707 21.492 5.491 1.00 61.66 99 MET A N 1
ATOM 829 C CA . MET A 1 99 ? -14.272 20.093 5.588 1.00 61.66 99 MET A CA 1
ATOM 830 C C . MET A 1 99 ? -12.895 19.820 4.994 1.00 61.66 99 MET A C 1
ATOM 832 O O . MET A 1 99 ? -12.196 18.977 5.546 1.00 61.66 99 MET A O 1
ATOM 836 N N . ASP A 1 100 ? -12.456 20.526 3.951 1.00 61.22 100 ASP A N 1
ATOM 837 C CA . ASP A 1 100 ? -11.112 20.305 3.393 1.00 61.22 100 ASP A CA 1
ATOM 838 C C . ASP A 1 100 ? -10.023 20.657 4.422 1.00 61.22 100 ASP A C 1
ATOM 840 O O . ASP A 1 100 ? -9.088 19.880 4.633 1.00 61.22 100 ASP A O 1
ATOM 844 N N . ILE A 1 101 ? -10.222 21.738 5.189 1.00 65.44 101 ILE A N 1
ATOM 845 C CA . ILE A 1 101 ? -9.352 22.090 6.319 1.00 65.44 101 ILE A CA 1
ATOM 846 C C . ILE A 1 101 ? -9.373 20.984 7.383 1.00 65.44 101 ILE A C 1
ATOM 848 O O . ILE A 1 101 ? -8.308 20.576 7.852 1.00 65.44 101 ILE A O 1
ATOM 852 N N . MET A 1 102 ? -10.547 20.453 7.756 1.00 66.75 102 MET A N 1
ATOM 853 C CA . MET A 1 102 ? -10.647 19.363 8.742 1.00 66.75 102 MET A CA 1
ATOM 854 C C . MET A 1 102 ? -10.037 18.043 8.245 1.00 66.75 102 MET A C 1
ATOM 856 O O . MET A 1 102 ? -9.451 17.310 9.048 1.00 66.75 102 MET A O 1
ATOM 860 N N . VAL A 1 103 ? -10.112 17.748 6.943 1.00 69.38 103 VAL A N 1
ATOM 861 C CA . VAL A 1 103 ? -9.478 16.575 6.324 1.00 69.38 103 VAL A CA 1
ATOM 862 C C . VAL A 1 103 ? -7.966 16.634 6.444 1.00 69.38 103 VAL A C 1
ATOM 864 O O . VAL A 1 103 ? -7.352 15.642 6.850 1.00 69.38 103 VAL A O 1
ATOM 867 N N . ASP A 1 104 ? -7.373 17.795 6.197 1.00 70.56 104 ASP A N 1
ATOM 868 C CA . ASP A 1 104 ? -5.924 17.939 6.254 1.00 70.56 104 ASP A CA 1
ATOM 869 C C . ASP A 1 104 ? -5.398 18.129 7.686 1.00 70.56 104 ASP A C 1
ATOM 871 O O . ASP A 1 104 ? -4.400 17.509 8.061 1.00 70.56 104 ASP A O 1
ATOM 875 N N . THR A 1 105 ? -6.075 18.912 8.535 1.00 75.81 105 THR A N 1
ATOM 876 C CA . THR A 1 105 ? -5.574 19.215 9.892 1.00 75.81 105 THR A CA 1
ATOM 877 C C . THR A 1 105 ? -6.015 18.236 10.976 1.00 75.81 105 THR A C 1
ATOM 879 O O . THR A 1 105 ? -5.185 17.860 11.808 1.00 75.81 105 THR A O 1
ATOM 882 N N . ILE A 1 106 ? -7.280 17.807 11.010 1.00 71.38 106 ILE A N 1
ATOM 883 C CA . ILE A 1 106 ? -7.805 16.939 12.079 1.00 71.38 106 ILE A CA 1
ATOM 884 C C . ILE A 1 106 ? -7.671 15.474 11.667 1.00 71.38 106 ILE A C 1
ATOM 886 O O . ILE A 1 106 ? -6.995 14.695 12.348 1.00 71.38 106 ILE A O 1
ATOM 890 N N . TYR A 1 107 ? -8.228 15.100 10.512 1.00 76.19 107 TYR A N 1
ATOM 891 C CA . TYR A 1 107 ? -8.132 13.722 10.036 1.00 76.19 107 TYR A CA 1
ATOM 892 C C . TYR A 1 107 ? -6.704 13.364 9.622 1.00 76.19 107 TYR A C 1
ATOM 894 O O . TYR A 1 107 ? -6.268 12.248 9.897 1.00 76.19 107 TYR A O 1
ATOM 902 N N . GLY A 1 108 ? -5.925 14.305 9.076 1.00 78.56 108 GLY A N 1
ATOM 903 C CA . GLY A 1 108 ? -4.494 14.114 8.824 1.00 78.56 108 GLY A CA 1
ATOM 904 C C . GLY A 1 108 ? -3.713 13.710 10.082 1.00 78.56 108 GLY A C 1
ATOM 905 O O . GLY A 1 108 ? -2.996 12.706 10.067 1.00 78.56 108 GLY A O 1
ATOM 906 N N . LYS A 1 109 ? -3.915 14.410 11.208 1.00 82.31 109 LYS A N 1
ATOM 907 C CA . LYS A 1 109 ? -3.294 14.056 12.501 1.00 82.31 109 LYS A CA 1
ATOM 908 C C . LYS A 1 109 ? -3.756 12.693 13.013 1.00 82.31 109 LYS A C 1
ATOM 910 O O . LYS A 1 109 ? -2.942 11.914 13.509 1.00 82.31 109 LYS A O 1
ATOM 915 N N . GLN A 1 110 ? -5.040 12.375 12.877 1.00 77.31 110 GLN A N 1
ATOM 916 C CA . GLN A 1 110 ? -5.582 11.089 13.317 1.00 77.31 110 GLN A CA 1
ATOM 917 C C . GLN A 1 110 ? -5.058 9.919 12.469 1.00 77.31 110 GLN A C 1
ATOM 919 O O . GLN A 1 110 ? -4.724 8.863 13.007 1.00 77.31 110 GLN A O 1
ATOM 924 N N . ILE A 1 111 ? -4.895 10.121 11.160 1.00 81.06 111 ILE A N 1
ATOM 925 C CA . ILE A 1 111 ? -4.245 9.171 10.252 1.00 81.06 111 ILE A CA 1
ATOM 926 C C . ILE A 1 111 ? -2.785 8.939 10.667 1.00 81.06 111 ILE A C 1
ATOM 928 O O . ILE A 1 111 ? -2.348 7.789 10.731 1.00 81.06 111 ILE A O 1
ATOM 932 N N . GLU A 1 112 ? -2.031 9.993 10.992 1.00 86.88 112 GLU A N 1
ATOM 933 C CA . GLU A 1 112 ? -0.653 9.864 11.495 1.00 86.88 112 GLU A CA 1
ATOM 934 C C . GLU A 1 112 ? -0.584 9.084 12.818 1.00 86.88 112 GLU A C 1
ATOM 936 O O . GLU A 1 112 ? 0.258 8.197 12.982 1.00 86.88 112 GLU A O 1
ATOM 941 N N . GLN A 1 113 ? -1.523 9.311 13.740 1.00 86.44 113 GLN A N 1
ATOM 942 C CA . GLN A 1 113 ? -1.618 8.512 14.965 1.00 86.44 113 GLN A CA 1
ATOM 943 C C . GLN A 1 113 ? -1.914 7.035 14.671 1.00 86.44 113 GLN A C 1
ATOM 945 O O . GLN A 1 113 ? -1.285 6.156 15.268 1.00 86.44 113 GLN A O 1
ATOM 950 N N . GLN A 1 114 ? -2.819 6.735 13.730 1.00 86.00 114 GLN A N 1
ATOM 951 C CA . GLN A 1 114 ? -3.072 5.359 13.290 1.00 86.00 114 GLN A CA 1
ATOM 952 C C . GLN A 1 114 ? -1.790 4.733 12.707 1.00 86.00 114 GLN A C 1
ATOM 954 O O . GLN A 1 114 ? -1.437 3.611 13.077 1.00 86.00 114 GLN A O 1
ATOM 959 N N . LYS A 1 115 ? -1.015 5.461 11.883 1.00 86.69 115 LYS A N 1
ATOM 960 C CA . LYS A 1 115 ? 0.288 4.989 11.365 1.00 86.69 115 LYS A CA 1
ATOM 961 C C . LYS A 1 115 ? 1.267 4.652 12.488 1.00 86.69 115 LYS A C 1
ATOM 963 O O . LYS A 1 115 ? 1.904 3.594 12.443 1.00 86.69 115 LYS A O 1
ATOM 968 N N . LEU A 1 116 ? 1.384 5.524 13.490 1.00 90.25 116 LEU A N 1
ATOM 969 C CA . LEU A 1 116 ? 2.286 5.324 14.620 1.00 90.25 116 LEU A CA 1
ATOM 970 C C . LEU A 1 116 ? 1.898 4.086 15.433 1.00 90.25 116 LEU A C 1
ATOM 972 O O . LEU A 1 116 ? 2.757 3.236 15.680 1.00 90.25 116 LEU A O 1
ATOM 976 N N . LYS A 1 117 ? 0.608 3.933 15.763 1.00 88.56 117 LYS A N 1
ATOM 977 C CA . LYS A 1 117 ? 0.084 2.750 16.465 1.00 88.56 117 LYS A CA 1
ATOM 978 C C . LYS A 1 117 ? 0.432 1.460 15.718 1.00 88.56 117 LYS A C 1
ATOM 980 O O . LYS A 1 117 ? 0.971 0.528 16.311 1.00 88.56 117 LYS A O 1
ATOM 985 N N . LYS A 1 118 ? 0.261 1.426 14.391 1.00 85.19 118 LYS A N 1
ATOM 986 C CA . LYS A 1 118 ? 0.650 0.253 13.586 1.00 85.19 118 LYS A CA 1
ATOM 987 C C . LYS A 1 118 ? 2.147 -0.019 13.576 1.00 85.19 118 LYS A C 1
ATOM 989 O O . LYS A 1 118 ? 2.564 -1.177 13.565 1.00 85.19 118 LYS A O 1
ATOM 994 N N . LYS A 1 119 ? 2.974 1.027 13.514 1.00 89.31 119 LYS A N 1
ATOM 995 C CA . LYS A 1 119 ? 4.437 0.885 13.561 1.00 89.31 119 LYS A CA 1
ATOM 996 C C . LYS A 1 119 ? 4.869 0.282 14.900 1.00 89.31 119 LYS A C 1
ATOM 998 O O . LYS A 1 119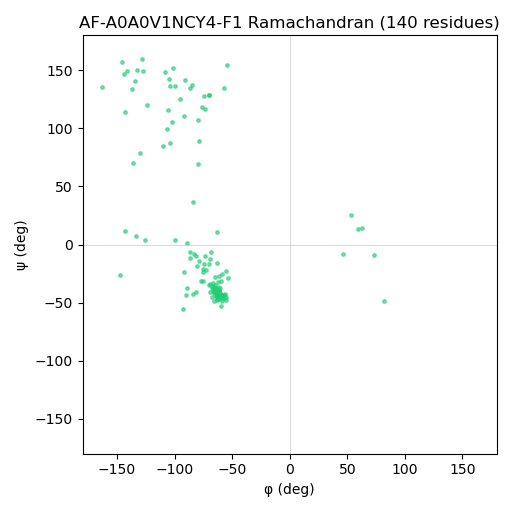 ? 5.709 -0.616 14.913 1.00 89.31 119 LYS A O 1
ATOM 1003 N N . GLN A 1 120 ? 4.265 0.733 15.998 1.00 91.50 120 GLN A N 1
ATOM 1004 C CA . GLN A 1 120 ? 4.492 0.188 17.336 1.00 91.50 120 GLN A CA 1
ATOM 1005 C C . GLN A 1 120 ? 4.039 -1.270 17.440 1.00 91.50 120 GLN A C 1
ATOM 1007 O O . GLN A 1 120 ? 4.791 -2.100 17.942 1.00 91.50 120 GLN A O 1
ATOM 1012 N N . GLU A 1 121 ? 2.870 -1.614 16.902 1.00 90.00 121 GLU A N 1
ATOM 1013 C CA . GLU A 1 121 ? 2.373 -2.990 16.919 1.00 90.00 121 GLU A CA 1
ATOM 1014 C C . GLU A 1 121 ? 3.280 -3.945 16.136 1.00 90.00 121 GLU A C 1
ATOM 1016 O O . GLU A 1 121 ? 3.641 -5.004 16.647 1.00 90.00 121 GLU A O 1
ATOM 1021 N N . LYS A 1 122 ? 3.749 -3.543 14.948 1.00 88.44 122 LYS A N 1
ATOM 1022 C CA . LYS A 1 122 ? 4.750 -4.316 14.196 1.00 88.44 122 LYS A CA 1
ATOM 1023 C C . LYS A 1 122 ? 6.045 -4.497 14.981 1.00 88.44 122 LYS A C 1
ATOM 1025 O O . LYS A 1 122 ? 6.601 -5.591 14.987 1.00 88.44 122 LYS A O 1
ATOM 1030 N N . LYS A 1 123 ? 6.521 -3.440 15.653 1.00 91.75 123 LYS A N 1
ATOM 1031 C CA . LYS A 1 123 ? 7.703 -3.526 16.521 1.00 91.75 123 LYS A CA 1
ATOM 1032 C C . LYS A 1 123 ? 7.458 -4.521 17.658 1.00 91.75 123 LYS A C 1
ATOM 1034 O O . LYS A 1 123 ? 8.312 -5.360 17.904 1.00 91.75 123 LYS A O 1
ATOM 1039 N N . ARG A 1 124 ? 6.283 -4.490 18.296 1.00 93.00 124 ARG A N 1
ATOM 1040 C CA . ARG A 1 124 ? 5.896 -5.442 19.350 1.00 93.00 124 ARG A CA 1
ATOM 1041 C C . ARG A 1 124 ? 5.865 -6.882 18.835 1.00 93.00 12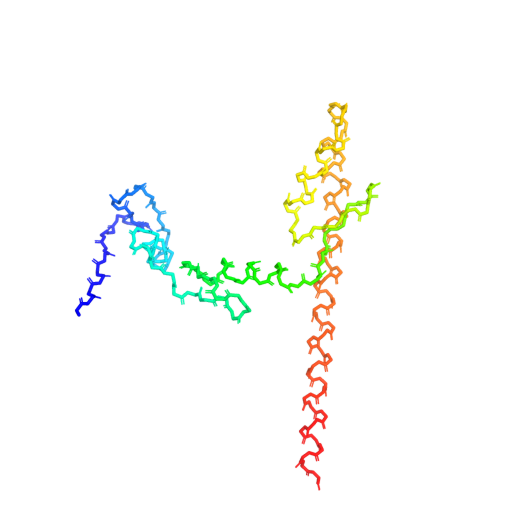4 ARG A C 1
ATOM 1043 O O . ARG A 1 124 ? 6.425 -7.760 19.479 1.00 93.00 124 ARG A O 1
ATOM 1050 N N . GLN A 1 125 ? 5.253 -7.120 17.675 1.00 90.94 125 GLN A N 1
ATOM 1051 C CA . GLN A 1 125 ? 5.199 -8.443 17.041 1.00 90.94 125 GLN A CA 1
ATOM 1052 C C . GLN A 1 125 ? 6.602 -8.978 16.730 1.00 90.94 125 GLN A C 1
ATOM 1054 O O . GLN A 1 125 ? 6.902 -10.117 17.072 1.00 90.94 125 GLN A O 1
ATOM 1059 N N . LEU A 1 126 ? 7.477 -8.141 16.164 1.00 93.38 126 LEU A N 1
ATOM 1060 C CA . LEU A 1 126 ? 8.866 -8.511 15.890 1.00 93.38 126 LEU A CA 1
ATOM 1061 C C . LEU A 1 126 ? 9.634 -8.840 17.177 1.00 93.38 126 LEU A C 1
ATOM 1063 O O . LEU A 1 126 ? 10.312 -9.860 17.240 1.00 93.38 126 LEU A O 1
ATOM 1067 N N . MET A 1 127 ? 9.496 -8.016 18.220 1.00 92.19 127 MET A N 1
ATOM 1068 C CA . MET A 1 127 ? 10.138 -8.270 19.516 1.00 92.19 127 MET A CA 1
ATOM 1069 C C . MET A 1 127 ? 9.655 -9.581 20.148 1.00 92.19 127 MET A C 1
ATOM 1071 O O . MET A 1 127 ? 10.461 -10.334 20.690 1.00 92.19 127 MET A O 1
ATOM 1075 N N . ASN A 1 128 ? 8.359 -9.884 20.046 1.00 92.56 128 ASN A N 1
ATOM 1076 C CA . ASN A 1 128 ? 7.808 -11.154 20.517 1.00 92.56 128 ASN A CA 1
ATOM 1077 C C . ASN A 1 128 ? 8.359 -12.341 19.712 1.00 92.56 128 ASN A C 1
ATOM 1079 O O . ASN A 1 128 ? 8.699 -13.361 20.302 1.00 92.56 128 ASN A O 1
ATOM 1083 N N . GLN A 1 129 ? 8.500 -12.203 18.390 1.00 92.00 129 GLN A N 1
ATOM 1084 C CA . GLN A 1 129 ? 9.083 -13.243 17.541 1.00 92.00 129 GLN A CA 1
ATOM 1085 C C . GLN A 1 129 ? 10.549 -13.525 17.902 1.00 92.00 129 GLN A C 1
ATOM 1087 O O . GLN A 1 129 ? 10.922 -14.687 18.031 1.00 92.00 129 GLN A O 1
ATOM 1092 N N . ILE A 1 130 ? 11.355 -12.481 18.130 1.00 92.31 130 ILE A N 1
ATOM 1093 C CA . ILE A 1 130 ? 12.755 -12.619 18.566 1.00 92.31 130 ILE A CA 1
ATOM 1094 C C . ILE A 1 130 ? 12.828 -13.342 19.915 1.00 92.31 130 ILE A C 1
ATOM 1096 O O . ILE A 1 130 ? 13.619 -14.268 20.071 1.00 92.31 130 ILE A O 1
ATOM 1100 N N . ARG A 1 131 ? 11.972 -12.967 20.877 1.00 91.56 131 ARG A N 1
ATOM 1101 C CA . ARG A 1 131 ? 11.923 -13.622 22.192 1.00 91.56 131 ARG A CA 1
ATOM 1102 C C . ARG A 1 131 ? 11.617 -15.116 22.069 1.00 91.56 131 ARG A C 1
ATOM 1104 O O . ARG A 1 131 ? 12.273 -15.922 22.720 1.00 91.56 131 ARG A O 1
ATOM 1111 N N . LEU A 1 132 ? 10.650 -15.478 21.223 1.00 90.06 132 LEU A N 1
ATOM 1112 C CA . LEU A 1 132 ? 10.296 -16.877 20.973 1.00 90.06 132 LEU A CA 1
ATOM 1113 C C . LEU A 1 132 ? 11.464 -17.651 20.346 1.00 90.06 132 LEU A C 1
ATOM 1115 O O . LEU A 1 132 ? 11.780 -18.742 20.812 1.00 90.06 132 LEU A O 1
ATOM 1119 N N . GLN A 1 133 ? 12.153 -17.064 19.362 1.00 87.12 133 GLN A N 1
ATOM 1120 C CA . GLN A 1 133 ? 13.335 -17.672 18.736 1.00 87.12 133 GLN A CA 1
ATOM 1121 C C . GLN A 1 133 ? 14.488 -17.881 19.729 1.00 87.12 133 GLN A C 1
ATOM 1123 O O . GLN A 1 133 ? 15.122 -18.932 19.727 1.00 87.12 133 GLN A O 1
ATOM 1128 N N . GLN A 1 134 ? 14.737 -16.914 20.615 1.00 84.75 134 GLN A N 1
ATOM 1129 C CA . GLN A 1 134 ? 15.753 -17.044 21.663 1.00 84.75 134 GLN A CA 1
ATOM 1130 C C . GLN A 1 134 ? 15.383 -18.139 22.670 1.00 84.75 134 GLN A C 1
ATOM 1132 O O . GLN A 1 134 ? 16.232 -18.950 23.024 1.00 84.75 134 GLN A O 1
ATOM 1137 N N . SER A 1 135 ? 14.112 -18.228 23.078 1.00 76.25 135 SER A N 1
ATOM 1138 C CA . SER A 1 135 ? 13.657 -19.297 23.977 1.00 76.25 135 SER A CA 1
ATOM 1139 C C . SER A 1 135 ? 13.741 -20.694 23.353 1.00 76.25 135 SER A C 1
ATOM 1141 O O . SER A 1 135 ? 14.065 -21.647 24.054 1.00 76.25 135 SER A O 1
ATOM 1143 N N . SER A 1 136 ? 13.506 -20.833 22.042 1.00 73.12 136 SER A N 1
ATOM 1144 C CA . SER A 1 136 ? 13.663 -22.121 21.358 1.00 73.12 136 SER A CA 1
ATOM 1145 C C . SER A 1 136 ? 15.123 -22.554 21.241 1.00 73.12 136 SER A C 1
ATOM 1147 O O . SER A 1 136 ? 15.391 -23.742 21.364 1.00 73.12 136 SER A O 1
ATOM 1149 N N . LEU A 1 137 ? 16.055 -21.611 21.052 1.00 73.00 137 LEU A N 1
ATOM 1150 C CA . LEU A 1 137 ? 17.492 -21.906 20.993 1.00 73.00 137 LEU A CA 1
ATOM 1151 C C . LEU A 1 137 ? 18.031 -22.366 22.357 1.00 73.00 137 LEU A C 1
ATOM 1153 O O . LEU A 1 137 ? 18.682 -23.401 22.439 1.00 73.00 137 LEU A O 1
ATOM 1157 N N . VAL A 1 138 ? 17.662 -21.671 23.438 1.00 71.56 138 VAL A N 1
ATOM 1158 C CA . VAL A 1 138 ? 18.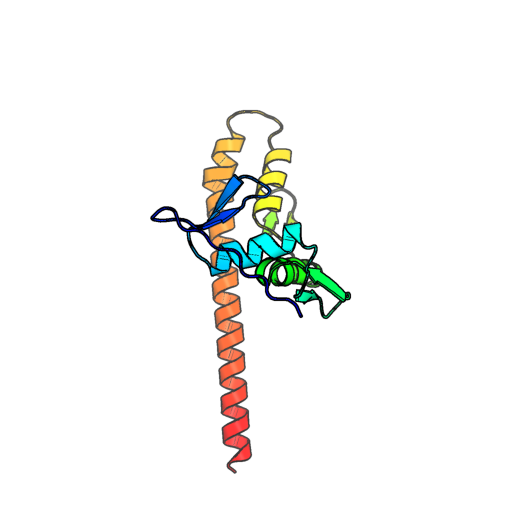064 -22.036 24.812 1.00 71.56 138 VAL A CA 1
ATOM 1159 C C . VAL A 1 138 ? 17.523 -23.412 25.231 1.00 71.56 138 VAL A C 1
ATOM 1161 O O . VAL A 1 138 ? 18.177 -24.125 25.986 1.00 71.56 138 VAL A O 1
ATOM 1164 N N . ASN A 1 139 ? 16.346 -23.807 24.739 1.00 63.06 139 ASN A N 1
ATOM 1165 C CA . ASN A 1 139 ? 15.769 -25.127 25.014 1.00 63.06 139 ASN A CA 1
ATOM 1166 C C . ASN A 1 139 ? 16.345 -26.250 24.133 1.00 63.06 139 ASN A C 1
ATOM 1168 O O . ASN A 1 139 ? 16.181 -27.408 24.490 1.00 63.06 139 ASN A O 1
ATOM 1172 N N . SER A 1 140 ? 16.984 -25.938 22.999 1.00 59.78 140 SER A N 1
ATOM 1173 C CA . SER A 1 140 ? 17.677 -26.931 22.158 1.00 59.78 140 SER A CA 1
ATOM 1174 C C . SER A 1 140 ? 19.131 -27.194 22.571 1.00 59.78 140 SER A C 1
ATOM 1176 O O . SER A 1 140 ? 19.741 -28.131 22.070 1.00 59.78 140 SER A O 1
ATOM 1178 N N . GLU A 1 141 ? 19.685 -26.360 23.456 1.00 56.00 141 GLU A N 1
ATOM 1179 C CA . GLU A 1 141 ? 21.055 -26.460 23.990 1.00 56.00 141 GLU A CA 1
ATOM 1180 C C . GLU A 1 141 ? 21.115 -27.111 25.393 1.00 56.00 141 GLU A C 1
ATOM 1182 O O . GLU A 1 141 ? 22.188 -27.185 25.991 1.00 56.00 141 GLU A O 1
ATOM 1187 N N . ARG A 1 142 ? 19.975 -27.579 25.924 1.00 49.91 142 ARG A N 1
ATOM 1188 C CA . ARG A 1 142 ? 19.851 -28.373 27.160 1.00 49.91 142 ARG A CA 1
ATOM 1189 C C . ARG A 1 142 ? 19.418 -29.793 26.839 1.00 49.91 142 ARG A C 1
ATOM 1191 O O . ARG A 1 142 ? 19.898 -30.700 27.549 1.00 49.91 142 ARG A O 1
#

Sequence (142 aa):
LFEHRIHFQMETNYFCKFCNKDFPTCSRYQMHMNIHYGIRPFACQTCGKRFNNRGARYNHMKIHSSALPYECPLCQKAFHWELSLKQHLKSHANRGDIMDIMVDTIYGKQIEQQKLKKKQEKKRQLMNQIRLQQSSLVNSER

Secondary structure (DSSP, 8-state):
--------EETTEEE-TTT--EESSHHHHHHHHHHHTT---EE-TTT--EESSHHHHHHHHGGGS----EE-TTT--EESSHHHHHHHHHHT--STTHHHHHIIIIIHHHHHHHHHHHHHHHHHHHHHHHHHHHHHHHHH--